Protein AF-A0A3D4RXA7-F1 (afdb_monomer_lite)

Structure (mmCIF, N/CA/C/O backbone):
data_AF-A0A3D4RXA7-F1
#
_entry.id   AF-A0A3D4RXA7-F1
#
loop_
_atom_site.group_PDB
_atom_site.id
_atom_site.type_symbol
_atom_site.label_atom_id
_atom_site.label_alt_id
_atom_site.label_comp_id
_atom_site.label_asym_id
_atom_site.label_entity_id
_atom_site.label_seq_id
_atom_site.pdbx_PDB_ins_code
_atom_site.Cartn_x
_atom_site.Cartn_y
_atom_site.Cartn_z
_atom_site.occupancy
_atom_site.B_iso_or_equiv
_atom_site.auth_seq_id
_atom_site.auth_comp_id
_atom_site.auth_asym_id
_atom_site.auth_atom_id
_atom_site.pdbx_PDB_model_num
ATOM 1 N N . MET A 1 1 ? -7.587 -20.786 26.119 1.00 38.16 1 MET A N 1
ATOM 2 C CA . MET A 1 1 ? -6.214 -21.280 25.868 1.00 38.16 1 MET A CA 1
ATOM 3 C C . MET A 1 1 ? -5.989 -21.306 24.361 1.00 38.16 1 MET A C 1
ATOM 5 O O . MET A 1 1 ? -6.702 -22.023 23.668 1.00 38.16 1 MET A O 1
ATOM 9 N N . ALA A 1 2 ? -5.108 -20.455 23.828 1.00 43.69 2 ALA A N 1
ATOM 10 C CA . ALA A 1 2 ? -4.849 -20.398 22.390 1.00 43.69 2 ALA A CA 1
ATOM 11 C C . ALA A 1 2 ? -4.142 -21.687 21.940 1.00 43.69 2 ALA A C 1
ATOM 13 O O . ALA A 1 2 ? -3.078 -22.032 22.448 1.00 43.69 2 ALA A O 1
ATOM 14 N N . ASN A 1 3 ? -4.758 -22.420 21.011 1.00 47.53 3 ASN A N 1
ATOM 15 C CA . ASN A 1 3 ? -4.197 -23.642 20.440 1.00 47.53 3 ASN A CA 1
ATOM 16 C C . ASN A 1 3 ? -2.927 -23.304 19.634 1.00 47.53 3 ASN A C 1
ATOM 18 O O . ASN A 1 3 ? -3.006 -22.857 18.490 1.00 47.53 3 ASN A O 1
ATOM 22 N N . HIS A 1 4 ? -1.754 -23.546 20.223 1.00 54.94 4 HIS A N 1
ATOM 23 C CA . HIS A 1 4 ? -0.421 -23.304 19.650 1.00 54.94 4 HIS A CA 1
ATOM 24 C C . HIS A 1 4 ? -0.029 -24.254 18.493 1.00 54.94 4 HIS A C 1
ATOM 26 O O . HIS A 1 4 ? 1.147 -24.364 18.154 1.00 54.94 4 HIS A O 1
ATOM 32 N N . ASN A 1 5 ? -0.987 -24.934 17.850 1.00 54.62 5 ASN A N 1
ATOM 33 C CA . ASN A 1 5 ? -0.712 -25.971 16.847 1.00 54.62 5 ASN A CA 1
ATOM 34 C C . ASN A 1 5 ? -1.164 -25.624 15.416 1.00 54.62 5 ASN A C 1
ATOM 36 O O . ASN A 1 5 ? -1.432 -26.500 14.599 1.00 54.62 5 ASN A O 1
ATOM 40 N N . ALA A 1 6 ? -1.228 -24.338 15.066 1.00 54.78 6 ALA A N 1
ATOM 41 C CA . ALA A 1 6 ? -1.324 -23.931 13.663 1.00 54.78 6 ALA A CA 1
ATOM 42 C C . ALA A 1 6 ? 0.077 -23.913 13.020 1.00 54.78 6 ALA A C 1
ATOM 44 O O . ALA A 1 6 ? 0.588 -22.852 12.658 1.00 54.78 6 ALA A O 1
ATOM 45 N N . LYS A 1 7 ? 0.729 -25.076 12.911 1.00 63.00 7 LYS A N 1
ATOM 46 C CA . LYS A 1 7 ? 1.934 -25.231 12.082 1.00 63.00 7 LYS A CA 1
ATOM 47 C C . LYS A 1 7 ? 1.503 -25.420 10.619 1.00 63.00 7 LYS A C 1
ATOM 49 O O . LYS A 1 7 ? 0.600 -26.203 10.338 1.00 63.00 7 LYS A O 1
ATOM 54 N N . GLY A 1 8 ? 2.120 -24.682 9.694 1.00 75.69 8 GLY A N 1
ATOM 55 C CA . GLY A 1 8 ? 1.914 -24.831 8.244 1.00 75.69 8 GLY A CA 1
ATO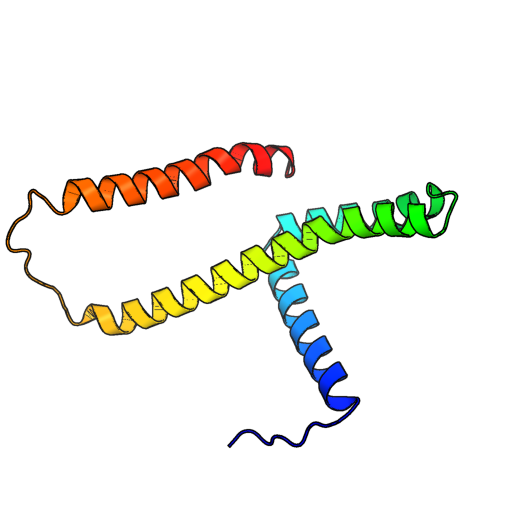M 56 C C . GLY A 1 8 ? 1.010 -23.785 7.573 1.00 75.69 8 GLY A C 1
ATOM 57 O O . GLY A 1 8 ? 0.648 -22.765 8.164 1.00 75.69 8 GLY A O 1
ATOM 58 N N . TRP A 1 9 ? 0.650 -24.061 6.311 1.00 84.25 9 TRP A N 1
ATOM 59 C CA . TRP A 1 9 ? -0.090 -23.204 5.360 1.00 84.25 9 TRP A CA 1
ATOM 60 C C . TRP A 1 9 ? -1.290 -22.462 5.965 1.00 84.25 9 TRP A C 1
ATOM 62 O O . TRP A 1 9 ? -1.548 -21.297 5.667 1.00 84.25 9 TRP A O 1
ATOM 72 N N . ARG A 1 10 ? -1.986 -23.102 6.909 1.00 81.88 10 ARG A N 1
ATOM 73 C CA . ARG A 1 10 ? -3.149 -22.543 7.608 1.00 81.88 10 ARG A CA 1
ATOM 74 C C . ARG A 1 10 ? -2.839 -21.251 8.382 1.00 81.88 10 ARG A C 1
ATOM 76 O O . ARG A 1 10 ? -3.740 -20.439 8.572 1.00 81.88 10 ARG A O 1
ATOM 83 N N . ARG A 1 11 ? -1.589 -21.031 8.812 1.00 82.56 11 ARG A N 1
ATOM 84 C CA . ARG A 1 11 ? -1.151 -19.780 9.458 1.00 82.56 11 ARG A CA 1
ATOM 85 C C . ARG A 1 11 ? -0.936 -18.657 8.444 1.00 82.56 11 ARG A C 1
ATOM 87 O O . ARG A 1 11 ? -1.315 -17.531 8.735 1.00 82.56 11 ARG A O 1
ATOM 94 N N . ILE A 1 12 ? -0.402 -18.976 7.262 1.00 86.12 12 ILE A N 1
ATOM 95 C CA . ILE A 1 12 ? -0.228 -18.022 6.155 1.00 86.12 12 ILE A CA 1
ATOM 96 C C . ILE A 1 12 ? -1.597 -17.536 5.681 1.00 86.12 12 ILE A C 1
ATOM 98 O O . ILE A 1 12 ? -1.820 -16.336 5.606 1.00 86.12 12 ILE A O 1
ATOM 102 N N . VAL A 1 13 ? -2.550 -18.451 5.475 1.00 86.62 13 VAL A N 1
ATOM 103 C CA . VAL A 1 13 ? -3.924 -18.094 5.081 1.00 86.62 13 VAL A CA 1
ATOM 104 C C . VAL A 1 13 ? -4.593 -17.201 6.128 1.00 86.62 13 VAL A C 1
ATOM 106 O O . VAL A 1 13 ? -5.237 -16.215 5.783 1.00 86.62 13 VAL A O 1
ATOM 109 N N . LYS A 1 14 ? -4.418 -17.503 7.422 1.00 84.50 14 LYS A N 1
ATOM 110 C CA . LYS A 1 14 ? -4.931 -16.638 8.495 1.00 84.50 14 LYS A CA 1
ATOM 111 C C . LYS A 1 14 ? -4.256 -15.266 8.505 1.00 84.50 14 LYS A C 1
ATOM 113 O O . LYS A 1 14 ? -4.958 -14.273 8.647 1.00 84.50 14 LYS A O 1
ATOM 118 N N . ALA A 1 15 ? -2.933 -15.210 8.354 1.00 84.88 15 ALA A N 1
ATOM 119 C CA . ALA A 1 15 ? -2.185 -13.957 8.299 1.00 84.88 15 ALA A CA 1
ATOM 120 C C . ALA A 1 15 ? -2.637 -13.099 7.112 1.00 84.88 15 ALA A C 1
ATOM 122 O O . ALA A 1 15 ? -2.999 -11.947 7.312 1.00 84.88 15 ALA A O 1
ATOM 123 N N . PHE A 1 16 ? -2.751 -13.694 5.922 1.00 86.19 16 PHE A N 1
ATOM 124 C CA . PHE A 1 16 ? -3.301 -13.038 4.737 1.00 86.19 16 PHE A CA 1
ATOM 125 C C . PHE A 1 16 ? -4.724 -12.522 4.977 1.00 86.19 16 PHE A C 1
ATOM 127 O O . PHE A 1 16 ? -5.042 -11.389 4.630 1.00 86.19 16 PHE A O 1
ATOM 134 N N . GLY A 1 17 ? -5.572 -13.313 5.643 1.00 87.00 17 GLY A N 1
ATOM 135 C CA . GLY A 1 17 ? -6.916 -12.887 6.026 1.00 87.00 17 GLY A CA 1
ATOM 136 C C . GLY A 1 17 ? -6.930 -11.678 6.970 1.00 87.00 17 GLY A C 1
ATOM 137 O O . GLY A 1 17 ? -7.806 -10.827 6.844 1.00 87.00 17 GLY A O 1
ATOM 138 N N . TYR A 1 18 ? -5.973 -11.566 7.895 1.00 85.06 18 TYR A N 1
ATOM 139 C CA . TYR A 1 18 ? -5.829 -10.377 8.741 1.00 85.06 18 TYR A CA 1
ATOM 140 C C . TYR A 1 18 ? -5.276 -9.177 7.968 1.00 85.06 18 TYR A C 1
ATOM 142 O O . TYR A 1 18 ? -5.817 -8.084 8.113 1.00 85.06 18 TYR A O 1
ATOM 150 N N . SER A 1 19 ? -4.284 -9.380 7.098 1.00 85.62 19 SER A N 1
ATOM 151 C CA . SER A 1 19 ? -3.768 -8.331 6.210 1.00 85.62 19 SER A CA 1
ATOM 152 C C . SER A 1 19 ? -4.873 -7.758 5.324 1.00 85.62 19 SER A C 1
ATOM 154 O O . SER A 1 19 ? -5.014 -6.545 5.227 1.00 85.62 19 SER A O 1
ATOM 156 N N . MET A 1 20 ? -5.720 -8.618 4.752 1.00 86.31 20 MET A N 1
ATOM 157 C CA . MET A 1 20 ? -6.829 -8.187 3.901 1.00 86.31 20 MET A CA 1
ATOM 158 C C . MET A 1 20 ? -7.906 -7.427 4.682 1.00 86.31 20 MET A C 1
ATOM 160 O O . MET A 1 20 ? -8.504 -6.495 4.157 1.00 86.31 20 MET A O 1
ATOM 164 N N . LYS A 1 21 ? -8.147 -7.789 5.950 1.00 85.62 21 LYS A N 1
ATOM 165 C CA . LYS A 1 21 ? -9.051 -7.029 6.828 1.00 85.62 21 LYS A CA 1
ATOM 166 C C . LYS A 1 21 ? -8.513 -5.631 7.124 1.00 85.62 21 LYS A C 1
ATOM 168 O O . LYS A 1 21 ? -9.291 -4.688 7.067 1.00 85.62 21 LYS A O 1
ATOM 173 N N . GLY A 1 22 ? -7.214 -5.504 7.407 1.00 83.50 22 GLY A N 1
ATOM 174 C CA . GLY A 1 22 ? -6.567 -4.202 7.603 1.00 83.50 22 GLY A CA 1
ATOM 175 C C . GLY A 1 22 ? -6.628 -3.347 6.339 1.00 83.50 22 GLY A C 1
ATOM 176 O O . GLY A 1 22 ? -7.108 -2.222 6.383 1.00 83.50 22 GLY A O 1
ATOM 177 N N . PHE A 1 23 ? -6.267 -3.931 5.193 1.00 85.12 23 PHE A N 1
ATOM 178 C CA . PHE A 1 23 ? -6.349 -3.259 3.895 1.00 85.12 23 PHE A CA 1
ATOM 179 C C . PHE A 1 23 ? -7.770 -2.776 3.579 1.00 85.12 23 PHE A C 1
ATOM 181 O O . PHE A 1 23 ? -7.965 -1.632 3.181 1.00 85.12 23 PHE A O 1
ATOM 188 N N . LYS A 1 24 ? -8.779 -3.629 3.797 1.00 85.62 24 LYS A N 1
ATOM 189 C CA . LYS A 1 24 ? -10.184 -3.269 3.585 1.00 85.62 24 LYS A CA 1
ATOM 190 C C . LYS A 1 24 ? -10.637 -2.139 4.516 1.00 85.62 24 LYS A C 1
ATOM 192 O O . LYS A 1 24 ? -11.350 -1.251 4.064 1.00 85.62 24 LYS A O 1
ATOM 197 N N . ALA A 1 25 ?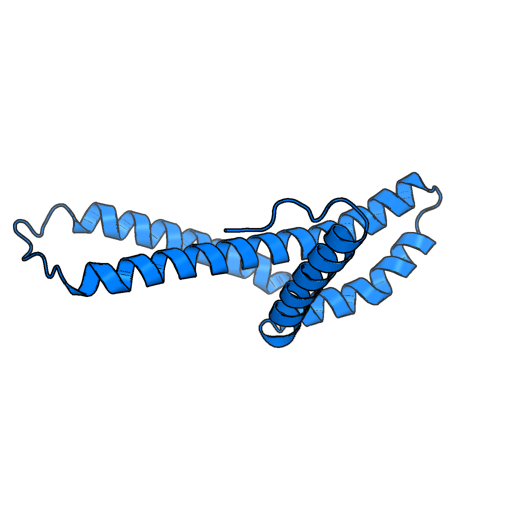 -10.222 -2.161 5.783 1.00 83.81 25 ALA A N 1
ATOM 198 C CA . ALA A 1 25 ? -10.554 -1.103 6.732 1.00 83.81 25 ALA A CA 1
ATOM 199 C C . ALA A 1 25 ? -9.995 0.253 6.273 1.00 83.81 25 ALA A C 1
ATOM 201 O O . ALA A 1 25 ? -10.754 1.212 6.196 1.00 83.81 25 ALA A O 1
ATOM 202 N N . CYS A 1 26 ? -8.720 0.317 5.876 1.00 82.50 26 CYS A N 1
ATOM 203 C CA . CYS A 1 26 ? -8.125 1.544 5.335 1.00 82.50 26 CYS A CA 1
ATOM 204 C C . CYS A 1 26 ? -8.806 1.987 4.032 1.00 82.50 26 CYS A C 1
ATOM 206 O O . CYS A 1 26 ? -9.108 3.161 3.863 1.00 82.50 26 CYS A O 1
ATOM 208 N N . TRP A 1 27 ? -9.140 1.052 3.139 1.00 82.88 27 TRP A N 1
ATOM 209 C CA . TRP A 1 27 ? -9.858 1.362 1.899 1.00 82.88 27 TRP A CA 1
ATOM 210 C C . TRP A 1 27 ? -11.238 2.003 2.128 1.00 82.88 27 TRP A C 1
ATOM 212 O O . TRP A 1 27 ? -11.657 2.880 1.370 1.00 82.88 27 TRP A O 1
ATOM 222 N N . GLU A 1 28 ? -11.976 1.558 3.146 1.00 84.00 28 GLU A N 1
ATOM 223 C CA . GLU A 1 28 ? -13.307 2.089 3.462 1.00 84.00 28 GLU A CA 1
ATOM 224 C C . GLU A 1 28 ? -13.231 3.400 4.260 1.00 84.00 28 GLU A C 1
ATOM 226 O O . GLU A 1 28 ? -13.982 4.330 3.959 1.00 84.00 28 GLU A O 1
ATOM 231 N N . LEU A 1 29 ? -12.319 3.486 5.233 1.00 76.38 29 LEU A N 1
ATOM 232 C CA . LEU A 1 29 ? -12.221 4.597 6.185 1.00 76.38 29 LEU A CA 1
ATOM 233 C C . LEU A 1 29 ? -11.432 5.799 5.650 1.00 76.38 29 LEU A C 1
ATOM 235 O O . LEU A 1 29 ? -11.726 6.928 6.038 1.00 76.38 29 LEU A O 1
ATOM 239 N N . GLU A 1 30 ? -10.457 5.580 4.764 1.00 81.44 30 GLU A N 1
ATOM 240 C CA . GLU A 1 30 ? -9.504 6.612 4.356 1.00 81.44 30 GLU A CA 1
ATOM 241 C C . GLU A 1 30 ? -9.560 6.875 2.846 1.00 81.44 30 GLU A C 1
ATOM 243 O O . GLU A 1 30 ? -9.136 6.074 2.012 1.00 81.44 30 GLU A O 1
ATOM 248 N N . GLU A 1 31 ? -10.075 8.048 2.471 1.00 84.62 31 GLU A N 1
ATOM 249 C CA . GLU A 1 31 ? -10.148 8.465 1.068 1.00 84.62 31 GLU A CA 1
ATOM 250 C C . GLU A 1 31 ? -8.761 8.663 0.440 1.00 84.62 31 GLU A C 1
ATOM 252 O O . GLU A 1 31 ? -8.549 8.266 -0.707 1.00 84.62 31 GLU A O 1
ATOM 257 N N . ALA A 1 32 ? -7.808 9.200 1.209 1.00 81.44 32 ALA A N 1
ATOM 258 C CA . ALA A 1 32 ? -6.430 9.404 0.766 1.00 81.44 32 ALA A CA 1
ATOM 259 C C . ALA A 1 32 ? -5.747 8.080 0.384 1.00 81.44 32 ALA A C 1
ATOM 261 O O . ALA A 1 32 ? -5.142 7.987 -0.683 1.00 81.44 32 ALA A O 1
ATOM 262 N N . PHE A 1 33 ? -5.940 7.026 1.186 1.00 84.25 33 PHE A N 1
ATOM 263 C CA . PHE A 1 33 ? -5.402 5.696 0.894 1.00 84.25 33 PHE A CA 1
ATOM 264 C C . PHE A 1 33 ? -5.930 5.136 -0.438 1.00 84.25 33 PHE A C 1
ATOM 266 O O . PHE A 1 33 ? -5.190 4.526 -1.211 1.00 84.25 33 PHE A O 1
ATOM 273 N N . ARG A 1 34 ? -7.209 5.378 -0.764 1.00 89.44 34 ARG A N 1
ATOM 274 C CA . ARG A 1 34 ? -7.771 4.970 -2.063 1.00 89.44 34 ARG A CA 1
ATOM 275 C C . ARG A 1 34 ? -7.110 5.696 -3.226 1.00 89.44 34 ARG A C 1
ATOM 277 O O . ARG A 1 34 ? -6.788 5.055 -4.225 1.00 89.44 34 ARG A O 1
ATOM 284 N N . GLN A 1 35 ? -6.929 7.010 -3.112 1.00 90.19 35 GLN A N 1
ATOM 285 C CA . GLN A 1 35 ? -6.278 7.809 -4.153 1.00 90.19 35 GLN A CA 1
ATOM 286 C C . GLN A 1 35 ? -4.848 7.325 -4.397 1.00 90.19 35 GLN A C 1
ATOM 288 O O . GLN A 1 35 ? -4.460 7.106 -5.544 1.00 90.19 35 GLN A O 1
ATOM 293 N N . GLU A 1 36 ? -4.103 7.064 -3.325 1.00 89.88 36 GLU A N 1
ATOM 294 C CA . GLU A 1 36 ? -2.741 6.548 -3.401 1.00 89.88 36 GLU A CA 1
ATOM 295 C C . GLU A 1 36 ? -2.680 5.202 -4.135 1.00 89.88 36 GLU A C 1
ATOM 297 O O . GLU A 1 36 ? -1.917 5.048 -5.089 1.00 89.88 36 GLU A O 1
ATOM 302 N N . VAL A 1 37 ? -3.536 4.241 -3.770 1.00 91.19 37 VAL A N 1
ATOM 303 C CA . VAL A 1 37 ? -3.593 2.932 -4.440 1.00 91.19 37 VAL A CA 1
ATOM 304 C C . VAL A 1 37 ? -3.999 3.066 -5.912 1.00 91.19 37 VAL A C 1
ATOM 306 O O . VAL A 1 37 ? -3.416 2.394 -6.763 1.00 91.19 37 VAL A O 1
ATOM 309 N N . ILE A 1 38 ? -4.959 3.940 -6.240 1.00 93.94 38 ILE A N 1
ATOM 310 C CA . ILE A 1 38 ? -5.373 4.207 -7.629 1.00 93.94 38 ILE A CA 1
ATOM 311 C C . ILE A 1 38 ? -4.198 4.725 -8.463 1.00 93.94 38 ILE A C 1
ATOM 313 O O . ILE A 1 38 ? -4.052 4.312 -9.611 1.00 93.94 38 ILE A O 1
ATOM 317 N N . VAL A 1 39 ? -3.351 5.586 -7.897 1.00 94.38 39 VAL A N 1
ATOM 318 C CA . VAL A 1 39 ? -2.141 6.119 -8.547 1.00 94.38 39 VAL A CA 1
ATOM 319 C C . VAL A 1 39 ? -1.041 5.053 -8.643 1.00 94.38 39 VAL A C 1
ATOM 321 O O . VAL A 1 39 ? -0.331 4.971 -9.647 1.00 94.38 39 VAL A O 1
ATOM 324 N N . LEU A 1 40 ? -0.929 4.176 -7.646 1.00 94.62 40 LEU A N 1
ATOM 325 C CA . LEU A 1 40 ? 0.033 3.071 -7.623 1.00 94.62 40 LEU A CA 1
ATOM 326 C C . LEU A 1 40 ? -0.222 2.038 -8.731 1.00 94.62 40 LEU A C 1
ATOM 328 O O . LEU A 1 40 ? 0.730 1.521 -9.317 1.00 94.62 40 LEU A O 1
ATOM 332 N N . VAL A 1 41 ? -1.491 1.754 -9.048 1.00 95.12 41 VAL A N 1
ATOM 333 C CA . VAL A 1 41 ? -1.889 0.760 -10.063 1.00 95.12 41 VAL A CA 1
ATOM 334 C C . VAL A 1 41 ? -1.251 1.005 -11.440 1.00 95.12 41 VAL A C 1
ATOM 336 O O . VAL A 1 41 ? -0.715 0.042 -11.985 1.00 95.12 41 VAL A O 1
ATOM 339 N N . PRO A 1 42 ? -1.261 2.220 -12.026 1.00 96.88 42 PRO A N 1
ATOM 340 C CA . PRO A 1 42 ? -0.529 2.512 -13.257 1.00 96.88 42 PRO A CA 1
ATOM 341 C C . PRO A 1 42 ? 0.972 2.757 -13.037 1.00 96.88 42 PRO A C 1
ATOM 343 O O . PRO A 1 42 ? 1.764 2.453 -13.929 1.00 96.88 42 PRO A O 1
ATOM 346 N N . LEU A 1 43 ? 1.409 3.255 -11.874 1.00 96.06 43 LEU A N 1
ATOM 347 C CA . LEU A 1 43 ? 2.836 3.499 -11.627 1.00 96.06 43 LEU A CA 1
ATOM 348 C C . LEU A 1 43 ? 3.663 2.213 -11.537 1.00 96.06 43 LEU A C 1
ATOM 350 O O . LEU A 1 43 ? 4.795 2.199 -12.012 1.00 96.06 43 LEU A O 1
ATOM 354 N N . ILE A 1 44 ? 3.118 1.121 -10.995 1.00 96.31 44 ILE A N 1
ATOM 355 C CA . ILE A 1 44 ? 3.807 -0.180 -10.952 1.00 96.31 44 ILE A CA 1
ATOM 356 C C . ILE A 1 44 ? 4.177 -0.689 -12.359 1.00 96.31 44 ILE A C 1
ATOM 358 O O . ILE A 1 44 ? 5.361 -0.950 -12.587 1.00 96.31 44 ILE A O 1
ATOM 362 N N . PRO A 1 45 ? 3.244 -0.841 -13.322 1.00 96.31 45 PRO A N 1
ATOM 363 C CA . PRO A 1 45 ? 3.592 -1.288 -14.665 1.00 96.31 45 PRO A CA 1
ATOM 364 C C . PRO A 1 45 ? 4.516 -0.292 -15.368 1.00 96.31 45 PRO A C 1
ATOM 366 O O . PRO A 1 45 ? 5.446 -0.730 -16.038 1.00 96.31 45 PRO A O 1
ATOM 369 N N . ILE A 1 46 ? 4.349 1.020 -15.161 1.00 96.81 46 ILE A N 1
ATOM 370 C CA . ILE A 1 46 ? 5.288 2.028 -15.681 1.00 96.81 46 ILE A CA 1
ATOM 371 C C . ILE A 1 46 ? 6.698 1.807 -15.112 1.00 96.81 46 ILE A C 1
ATOM 373 O O . ILE A 1 46 ? 7.663 1.773 -15.870 1.00 96.81 46 ILE A O 1
ATOM 377 N N . GLY A 1 47 ? 6.835 1.584 -13.804 1.00 94.44 47 GLY A N 1
ATOM 378 C CA . GLY A 1 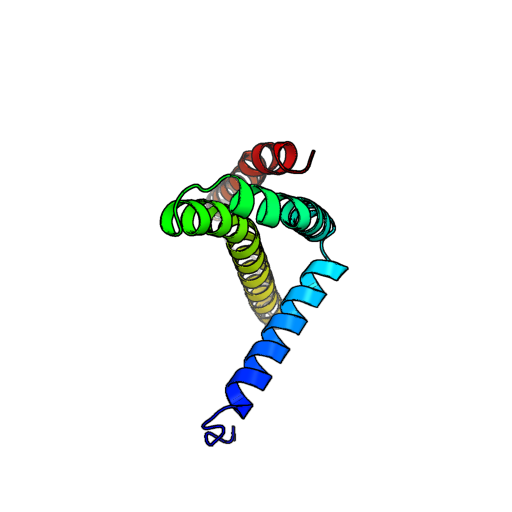47 ? 8.117 1.306 -13.155 1.00 94.44 47 GLY A CA 1
ATOM 379 C C . GLY A 1 47 ? 8.769 0.014 -13.655 1.00 94.44 47 GLY A C 1
ATOM 380 O O . GLY A 1 47 ? 9.978 -0.030 -13.877 1.00 94.44 47 GLY A O 1
ATOM 381 N N . ILE A 1 48 ? 7.973 -1.027 -13.912 1.00 96.44 48 ILE A N 1
ATOM 382 C CA . ILE A 1 48 ? 8.459 -2.280 -14.510 1.00 96.44 48 ILE A CA 1
ATOM 383 C C . ILE A 1 48 ? 8.943 -2.051 -15.948 1.00 96.44 48 ILE A C 1
ATOM 385 O O . ILE A 1 48 ? 9.981 -2.595 -16.328 1.00 96.44 48 ILE A O 1
ATOM 389 N N . LEU A 1 49 ? 8.216 -1.256 -16.739 1.00 97.06 49 LEU A N 1
ATOM 390 C CA . LEU A 1 49 ? 8.566 -0.948 -18.128 1.00 97.06 49 LEU A CA 1
ATOM 391 C C . LEU A 1 49 ? 9.796 -0.033 -18.241 1.00 97.06 49 LEU A C 1
ATOM 393 O O . LEU A 1 49 ? 10.575 -0.201 -19.174 1.00 97.06 49 LEU A O 1
ATOM 397 N N . LEU A 1 50 ? 9.988 0.902 -17.304 1.00 96.31 50 LEU A N 1
ATOM 398 C CA . LEU A 1 50 ? 11.120 1.838 -17.291 1.00 96.31 50 LEU A CA 1
ATOM 399 C C . LEU A 1 50 ? 12.436 1.203 -16.829 1.00 96.31 50 LEU A C 1
ATOM 401 O O . LEU A 1 50 ? 13.504 1.623 -17.270 1.00 96.31 50 LEU A O 1
ATOM 405 N N . GLY A 1 51 ? 12.384 0.211 -15.938 1.00 94.81 51 GLY A N 1
ATOM 406 C CA . GLY A 1 51 ? 13.591 -0.462 -15.467 1.00 94.81 51 GLY A CA 1
ATOM 407 C C . GLY A 1 51 ? 14.223 -1.326 -16.563 1.00 94.81 51 GLY A C 1
ATOM 408 O O . GLY A 1 51 ? 13.580 -2.232 -17.110 1.00 94.81 51 GLY A O 1
ATOM 409 N N . SER A 1 52 ? 15.503 -1.090 -16.842 1.00 95.81 52 SER A N 1
ATOM 410 C CA . SER A 1 52 ? 16.287 -1.843 -17.829 1.00 95.81 52 SER A CA 1
ATOM 411 C C . SER A 1 52 ? 16.806 -3.155 -17.246 1.00 95.81 52 SER A C 1
ATOM 413 O O . SER A 1 52 ? 16.890 -4.163 -17.948 1.00 95.81 52 SER A O 1
ATOM 415 N N . THR A 1 53 ? 17.098 -3.172 -15.943 1.00 97.69 53 THR A N 1
ATOM 416 C CA . THR A 1 53 ? 17.572 -4.357 -15.213 1.00 97.69 53 THR A CA 1
ATOM 417 C C . THR A 1 53 ? 16.562 -4.839 -14.161 1.00 97.69 53 THR A C 1
ATOM 419 O O . THR A 1 53 ? 15.750 -4.051 -13.666 1.00 97.69 53 THR A O 1
ATOM 422 N N . PRO A 1 54 ? 16.590 -6.128 -13.758 1.00 97.12 54 PRO A N 1
ATOM 423 C CA . PRO A 1 54 ? 15.742 -6.625 -12.671 1.00 97.12 54 PRO A CA 1
ATOM 424 C C . PRO A 1 54 ? 15.921 -5.851 -11.358 1.00 97.12 54 PRO A C 1
ATOM 426 O O . PRO A 1 54 ? 14.944 -5.612 -10.652 1.00 97.12 54 PRO A O 1
ATOM 429 N N . SER A 1 55 ? 17.149 -5.423 -11.051 1.00 97.62 55 SER A N 1
ATOM 430 C CA . SER A 1 55 ? 17.461 -4.592 -9.885 1.00 97.62 55 SER A CA 1
ATOM 431 C C . SER A 1 55 ? 16.817 -3.211 -9.968 1.00 97.62 55 SER A C 1
ATOM 433 O O . SER A 1 55 ? 16.190 -2.788 -9.004 1.00 97.62 55 SER A O 1
ATOM 435 N N . GLU A 1 56 ? 16.891 -2.532 -11.117 1.00 97.19 56 GLU A N 1
ATOM 436 C CA . GLU A 1 56 ? 16.224 -1.235 -11.308 1.00 97.19 56 GLU A CA 1
ATOM 437 C C . GLU A 1 56 ? 14.709 -1.352 -11.155 1.00 97.19 56 GLU A C 1
ATOM 439 O O . GLU A 1 56 ? 14.099 -0.550 -10.455 1.00 97.19 56 GLU A O 1
ATOM 444 N N . ARG A 1 57 ? 14.096 -2.388 -11.740 1.00 97.44 57 ARG A N 1
ATOM 445 C CA . ARG A 1 57 ? 12.656 -2.649 -11.583 1.00 97.44 57 ARG A CA 1
ATOM 446 C C . ARG A 1 57 ? 12.286 -2.885 -10.126 1.00 97.44 57 ARG A C 1
ATOM 448 O O . ARG A 1 57 ? 11.291 -2.342 -9.659 1.00 97.44 57 ARG A O 1
ATOM 455 N N . ALA A 1 58 ? 13.087 -3.669 -9.403 1.00 97.12 58 ALA A N 1
ATOM 456 C CA . ALA A 1 58 ? 12.874 -3.913 -7.981 1.00 97.12 58 ALA A CA 1
ATOM 457 C C . ALA A 1 58 ? 13.001 -2.624 -7.157 1.00 97.12 58 ALA A C 1
ATOM 459 O O . ALA A 1 58 ? 12.206 -2.415 -6.247 1.00 97.12 58 ALA A O 1
ATOM 460 N N . MET A 1 59 ? 13.945 -1.741 -7.492 1.00 96.88 59 MET A N 1
ATOM 461 C CA . MET A 1 59 ? 14.099 -0.442 -6.831 1.00 96.88 59 MET A CA 1
ATOM 462 C C . MET A 1 59 ? 12.931 0.504 -7.137 1.00 96.88 59 MET A C 1
ATOM 464 O O . MET A 1 59 ? 12.425 1.138 -6.217 1.00 96.88 59 MET A O 1
ATOM 468 N N . LEU A 1 60 ? 12.471 0.565 -8.392 1.00 96.88 60 LEU A N 1
ATOM 469 C CA . LEU A 1 60 ? 11.336 1.396 -8.813 1.00 96.88 60 LEU A CA 1
ATOM 470 C C . LEU A 1 60 ? 10.019 0.921 -8.193 1.00 96.88 60 LEU A C 1
ATOM 472 O O . LEU A 1 60 ? 9.276 1.709 -7.624 1.00 96.88 60 LEU A O 1
ATOM 476 N N . VAL A 1 61 ? 9.725 -0.377 -8.266 1.00 96.81 61 VAL A N 1
ATOM 477 C CA . VAL A 1 61 ? 8.514 -0.934 -7.648 1.00 96.81 61 VAL A CA 1
ATOM 478 C C . VAL A 1 61 ? 8.620 -0.885 -6.124 1.00 96.81 61 VAL A C 1
ATOM 480 O O . VAL A 1 61 ? 7.646 -0.568 -5.448 1.00 96.81 61 VAL A O 1
ATOM 483 N N . GLY A 1 62 ? 9.800 -1.163 -5.569 1.00 96.62 62 GLY A N 1
ATOM 484 C CA . GLY A 1 62 ? 10.044 -1.122 -4.131 1.00 96.62 62 GLY A CA 1
ATOM 485 C C . GLY A 1 62 ? 9.838 0.269 -3.536 1.00 96.62 62 GLY A C 1
ATOM 486 O O . GLY A 1 62 ? 9.210 0.382 -2.487 1.00 96.62 62 GLY A O 1
ATOM 487 N N . SER A 1 63 ? 10.300 1.327 -4.210 1.00 95.69 63 SER A N 1
ATOM 488 C CA . SER A 1 63 ? 10.080 2.702 -3.749 1.00 95.69 63 SER A CA 1
ATOM 489 C C . SER A 1 63 ? 8.601 3.092 -3.789 1.00 95.69 63 SER A C 1
ATOM 491 O O . SER A 1 63 ? 8.113 3.679 -2.826 1.00 95.69 63 SER A O 1
ATOM 493 N N . LEU A 1 64 ? 7.871 2.693 -4.838 1.00 95.44 64 LEU A N 1
ATOM 494 C CA . LEU A 1 64 ? 6.424 2.910 -4.946 1.00 95.44 64 LEU A CA 1
ATOM 495 C C . LEU A 1 64 ? 5.649 2.208 -3.827 1.00 95.44 64 LEU A C 1
ATOM 497 O O . LEU A 1 64 ? 4.724 2.783 -3.268 1.00 95.44 64 LEU A O 1
ATOM 501 N N . LEU A 1 65 ? 6.027 0.975 -3.480 1.00 94.06 65 LEU A N 1
ATOM 502 C CA . LEU A 1 65 ? 5.365 0.207 -2.422 1.00 94.06 65 LEU A CA 1
ATOM 503 C C . LEU A 1 65 ? 5.716 0.688 -1.010 1.00 94.06 65 LEU A C 1
ATOM 505 O O . LEU A 1 65 ? 4.972 0.398 -0.077 1.00 94.06 65 LEU A O 1
ATOM 509 N N . MET A 1 66 ? 6.825 1.407 -0.826 1.00 93.81 66 MET A N 1
ATOM 510 C CA . MET A 1 66 ? 7.248 1.850 0.502 1.00 93.81 66 MET A CA 1
ATOM 511 C C . MET A 1 66 ? 6.281 2.872 1.112 1.00 93.81 66 MET A C 1
ATOM 513 O O . MET A 1 66 ? 6.037 2.829 2.315 1.00 93.81 66 MET A O 1
ATOM 517 N N . VAL A 1 67 ? 5.704 3.751 0.290 1.00 90.75 67 VAL A N 1
ATOM 518 C CA . VAL A 1 67 ? 4.770 4.797 0.736 1.00 90.75 67 VAL A CA 1
ATOM 519 C C . VAL A 1 67 ? 3.516 4.207 1.402 1.00 90.75 67 VAL A C 1
ATOM 521 O O . VAL A 1 67 ? 3.334 4.456 2.598 1.00 90.75 67 VAL A O 1
ATOM 524 N N . PRO A 1 68 ? 2.737 3.315 0.751 1.00 89.69 68 PRO A N 1
ATOM 525 C CA . PRO A 1 68 ? 1.532 2.767 1.371 1.00 89.69 68 PRO A CA 1
ATOM 526 C C . PRO A 1 68 ? 1.858 1.833 2.541 1.00 89.69 68 PRO A C 1
ATOM 528 O O . PRO A 1 68 ? 1.043 1.668 3.444 1.00 89.69 68 PRO A O 1
ATOM 531 N N . ILE A 1 69 ? 3.044 1.209 2.563 1.00 91.00 69 ILE A N 1
ATOM 532 C CA . ILE A 1 69 ? 3.487 0.416 3.719 1.00 91.00 69 ILE A CA 1
ATOM 533 C C . ILE A 1 69 ? 3.645 1.312 4.949 1.00 91.00 69 ILE A C 1
ATOM 535 O O . ILE A 1 69 ? 3.171 0.946 6.024 1.00 91.00 69 ILE A O 1
ATOM 539 N N . VAL A 1 70 ? 4.307 2.462 4.810 1.00 90.38 70 VAL A N 1
ATOM 540 C CA . VAL A 1 70 ? 4.510 3.400 5.922 1.00 90.38 70 VAL A CA 1
ATOM 541 C C . VAL A 1 70 ? 3.182 4.001 6.380 1.00 90.38 70 VAL A C 1
ATOM 543 O O . VAL A 1 70 ? 2.957 4.075 7.585 1.00 90.38 70 VAL A O 1
ATOM 546 N N . GLU A 1 71 ? 2.280 4.336 5.458 1.00 85.44 71 GLU A N 1
ATOM 547 C CA . GLU A 1 71 ? 0.950 4.854 5.804 1.00 85.44 71 GLU A CA 1
ATOM 548 C C . GLU A 1 71 ? 0.136 3.825 6.598 1.00 85.44 71 GLU A C 1
ATOM 550 O O . GLU A 1 71 ? -0.343 4.110 7.693 1.00 85.44 71 GLU A O 1
ATOM 555 N N . LEU A 1 72 ? 0.086 2.574 6.126 1.00 86.25 72 LEU A N 1
ATOM 556 C CA . LEU A 1 72 ? -0.592 1.490 6.842 1.00 86.25 72 LEU A CA 1
ATOM 557 C C . LEU A 1 72 ? 0.012 1.237 8.229 1.00 86.25 72 LEU A C 1
ATOM 559 O O . LEU A 1 72 ? -0.718 0.905 9.165 1.00 86.25 72 LEU A O 1
ATOM 563 N N . LEU A 1 73 ? 1.334 1.369 8.379 1.00 87.75 73 LEU A N 1
ATOM 564 C CA . LEU A 1 73 ? 1.994 1.259 9.680 1.00 87.75 73 LEU A CA 1
ATOM 565 C C . LEU A 1 73 ? 1.609 2.418 10.602 1.00 87.75 73 LEU A C 1
ATOM 56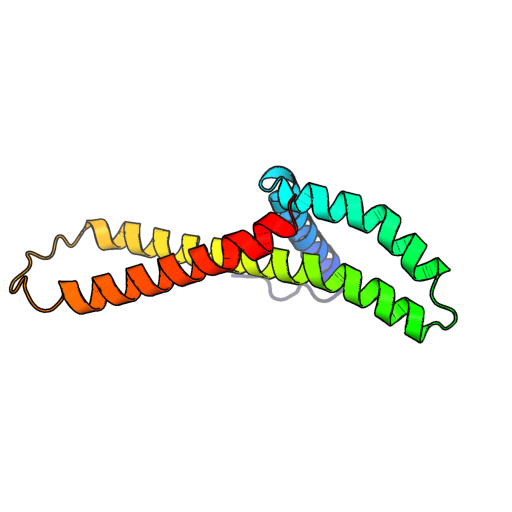7 O O . LEU A 1 73 ? 1.314 2.172 11.772 1.00 87.75 73 LEU A O 1
ATOM 571 N N . ASN A 1 74 ? 1.567 3.645 10.086 1.00 86.19 74 ASN A N 1
ATOM 572 C CA . ASN A 1 74 ? 1.140 4.816 10.843 1.00 86.19 74 ASN A CA 1
ATOM 573 C C . ASN A 1 74 ? -0.317 4.677 11.303 1.00 86.19 74 ASN A C 1
ATOM 575 O O . ASN A 1 74 ? -0.564 4.762 12.507 1.00 86.19 74 ASN A O 1
ATOM 579 N N . SER A 1 75 ? -1.253 4.344 10.405 1.00 82.88 75 SER A N 1
ATOM 580 C CA . SER A 1 75 ? -2.665 4.129 10.758 1.00 82.88 75 SER A CA 1
ATOM 581 C C . SER A 1 75 ? -2.840 2.974 11.749 1.00 82.88 75 SER A C 1
ATOM 583 O O . SER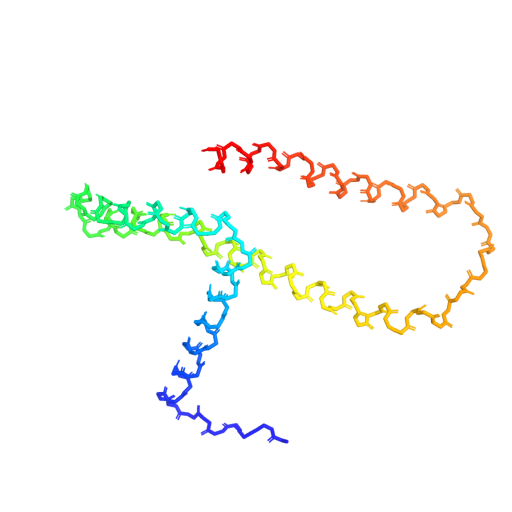 A 1 75 ? -3.652 3.054 12.670 1.00 82.88 75 SER A O 1
ATOM 585 N N . ALA A 1 76 ? -2.054 1.897 11.628 1.00 84.50 76 ALA A N 1
ATOM 586 C CA . ALA A 1 76 ? -2.095 0.787 12.581 1.00 84.50 76 ALA A CA 1
ATOM 587 C C . ALA A 1 76 ? -1.588 1.187 13.977 1.00 84.50 76 ALA A C 1
ATOM 589 O O . ALA A 1 76 ? -2.161 0.760 14.984 1.00 84.50 76 ALA A O 1
ATOM 590 N N . ILE A 1 77 ? -0.523 1.990 14.051 1.00 87.44 77 ILE A N 1
ATOM 591 C CA . ILE A 1 77 ? -0.001 2.516 15.316 1.00 87.44 77 ILE A CA 1
ATOM 592 C C . ILE A 1 77 ? -1.010 3.485 15.935 1.00 87.44 77 ILE A C 1
ATOM 594 O O . ILE A 1 77 ? -1.307 3.330 17.117 1.00 87.44 77 ILE A O 1
ATOM 598 N N . GLU A 1 78 ? -1.571 4.421 15.165 1.00 83.75 78 GLU A N 1
ATOM 599 C CA . GLU A 1 78 ? -2.579 5.381 15.641 1.00 83.75 78 GLU A CA 1
ATOM 600 C C . GLU A 1 78 ? -3.818 4.646 16.172 1.00 83.75 78 GLU A C 1
ATOM 602 O O . GLU A 1 78 ? -4.190 4.835 17.328 1.00 83.75 78 GLU A O 1
ATOM 607 N N . ALA A 1 79 ? -4.347 3.669 15.427 1.00 84.50 79 ALA A N 1
ATOM 608 C CA . ALA A 1 79 ? -5.469 2.845 15.880 1.00 84.50 79 ALA A CA 1
ATOM 609 C C . ALA A 1 79 ? -5.160 2.048 17.163 1.00 84.50 79 ALA A C 1
ATOM 611 O O . ALA A 1 79 ? -6.031 1.860 18.019 1.00 84.50 79 ALA A O 1
ATOM 612 N N . ASN A 1 80 ? -3.927 1.554 17.320 1.00 86.00 80 ASN A N 1
ATOM 613 C CA . ASN A 1 80 ? -3.520 0.829 18.522 1.00 86.00 80 ASN A CA 1
ATOM 614 C C . ASN A 1 80 ? -3.320 1.763 19.727 1.00 86.00 80 ASN A C 1
ATOM 616 O O . ASN A 1 80 ? -3.701 1.413 20.845 1.00 86.00 80 ASN A O 1
ATOM 620 N N . VAL A 1 81 ? -2.746 2.948 19.513 1.00 85.88 81 VAL A N 1
ATOM 621 C CA . VAL A 1 81 ? -2.570 3.975 20.548 1.00 85.88 81 VAL A CA 1
ATOM 622 C C . VAL A 1 81 ? -3.927 4.496 21.014 1.00 85.88 81 VAL A C 1
ATOM 624 O O . VAL A 1 81 ? -4.165 4.534 22.222 1.00 85.88 81 VAL A O 1
ATOM 627 N N . ASP A 1 82 ? -4.842 4.795 20.092 1.00 81.50 82 ASP A N 1
ATOM 628 C CA . ASP A 1 82 ? -6.200 5.245 20.407 1.00 81.50 82 ASP A CA 1
ATOM 629 C C . ASP A 1 82 ? -6.960 4.199 21.219 1.00 81.50 82 ASP A C 1
ATOM 631 O O . ASP A 1 82 ? -7.608 4.523 22.214 1.00 81.50 82 ASP A O 1
ATOM 635 N N . ARG A 1 83 ? -6.817 2.915 20.875 1.00 80.56 83 ARG A N 1
ATOM 636 C CA . ARG A 1 83 ? -7.412 1.825 21.653 1.00 80.56 83 ARG A CA 1
ATOM 637 C C . ARG A 1 83 ? -6.901 1.791 23.096 1.00 80.56 83 ARG A C 1
ATOM 639 O O . ARG A 1 83 ? -7.703 1.690 24.021 1.00 80.56 83 ARG A O 1
ATOM 646 N N . VAL A 1 84 ? -5.585 1.880 23.302 1.00 73.69 84 VAL A N 1
ATOM 647 C CA . VAL A 1 84 ? -4.989 1.894 24.651 1.00 73.69 84 VAL A CA 1
ATOM 648 C C . VAL A 1 84 ? -5.388 3.161 25.422 1.00 73.69 84 VAL A C 1
ATOM 650 O O . VAL A 1 84 ? -5.606 3.103 26.633 1.00 73.69 84 VAL A O 1
ATOM 653 N N . GLY A 1 85 ? -5.512 4.302 24.740 1.00 61.78 85 GLY A N 1
ATOM 654 C CA . GLY A 1 85 ? -5.983 5.563 25.317 1.00 61.78 85 GLY A CA 1
ATOM 655 C C . GLY A 1 85 ? -7.444 5.505 25.772 1.00 61.78 85 GLY A C 1
ATOM 656 O O . GLY A 1 85 ? -7.757 5.950 26.876 1.00 61.78 85 GLY A O 1
ATOM 657 N N . LEU A 1 86 ? -8.322 4.889 24.976 1.00 60.03 86 LEU A N 1
ATOM 658 C CA . LEU A 1 86 ? -9.725 4.646 25.326 1.00 60.03 86 LEU A CA 1
ATOM 659 C C . LEU A 1 86 ? -9.862 3.673 26.510 1.00 60.03 86 LEU A C 1
ATOM 661 O O . LEU A 1 86 ? -10.631 3.947 27.430 1.00 60.03 86 LEU A O 1
ATOM 665 N N . GLU A 1 87 ? -9.070 2.593 26.551 1.00 54.91 87 GLU A N 1
ATOM 666 C CA . GLU A 1 87 ? -9.041 1.655 27.690 1.00 54.91 87 GLU A CA 1
ATOM 667 C C . GLU A 1 87 ? -8.566 2.335 28.992 1.00 54.91 87 GLU A C 1
ATOM 669 O O . GLU A 1 87 ? -9.108 2.072 30.067 1.00 54.91 87 GLU A O 1
ATOM 674 N N . ARG A 1 88 ? -7.607 3.272 28.919 1.00 51.00 88 ARG A N 1
ATOM 675 C CA . ARG A 1 88 ? -7.212 4.098 30.077 1.00 51.00 88 ARG A CA 1
ATOM 676 C C . ARG A 1 88 ? -8.287 5.112 30.475 1.00 51.00 88 ARG A C 1
ATOM 678 O O . ARG A 1 88 ? -8.462 5.356 31.667 1.00 51.00 88 ARG A O 1
ATOM 685 N N . HIS A 1 89 ? -9.025 5.685 29.524 1.00 49.69 89 HIS A N 1
ATOM 686 C CA . HIS A 1 89 ? -10.103 6.638 29.809 1.00 49.69 89 HIS A CA 1
ATOM 687 C C . HIS A 1 89 ? -11.330 5.993 30.471 1.00 49.69 89 HIS A C 1
ATOM 689 O O . HIS A 1 89 ? -11.941 6.625 31.333 1.00 49.69 89 HIS A O 1
ATOM 695 N N . GLU A 1 90 ? -11.666 4.743 30.141 1.00 44.84 90 GLU A N 1
ATOM 696 C CA . GLU A 1 90 ? -12.717 3.971 30.830 1.00 44.84 90 GLU A CA 1
ATOM 697 C C . GLU A 1 90 ? -12.383 3.746 32.321 1.00 44.84 90 GLU A C 1
ATOM 699 O O . GLU A 1 90 ? -13.272 3.814 33.166 1.00 44.84 90 GLU A O 1
ATOM 704 N N . LEU A 1 91 ? -11.100 3.575 32.674 1.00 48.03 91 LEU A N 1
ATOM 705 C CA . LEU A 1 91 ? -10.643 3.430 34.067 1.00 48.03 91 LEU A CA 1
ATOM 706 C C . LEU A 1 91 ? -10.375 4.768 34.781 1.00 48.03 91 LEU A C 1
ATOM 708 O O . LEU A 1 91 ? -10.420 4.826 36.009 1.00 48.03 91 LEU A O 1
ATOM 712 N N . SER A 1 92 ? -10.112 5.853 34.045 1.00 41.12 92 SER A N 1
ATOM 713 C CA . SER A 1 92 ? -9.801 7.169 34.626 1.00 41.12 92 SER A CA 1
ATOM 714 C C . SER A 1 92 ? -11.026 8.056 34.872 1.00 41.12 92 SER A C 1
ATOM 716 O O . SER A 1 92 ? -10.902 9.064 35.565 1.00 41.12 92 SER A O 1
ATOM 718 N N . LYS A 1 93 ? -12.220 7.688 34.383 1.00 38.62 93 LYS A N 1
ATOM 719 C CA . LYS A 1 93 ? -13.478 8.379 34.741 1.00 38.62 93 LYS A CA 1
ATOM 720 C C . LYS A 1 93 ? -13.814 8.299 36.241 1.00 38.62 93 LYS A C 1
ATOM 722 O O . LYS A 1 93 ? -14.674 9.037 36.700 1.00 38.62 93 LYS A O 1
ATOM 727 N N . GLY A 1 94 ? -13.140 7.428 36.999 1.00 45.88 94 GLY A N 1
ATOM 728 C CA . GLY A 1 94 ? -13.324 7.263 38.444 1.00 45.88 94 GLY A CA 1
ATOM 729 C C . GLY A 1 94 ? -12.370 8.064 39.335 1.00 45.88 94 GLY A C 1
ATOM 730 O O . GLY A 1 94 ? -12.395 7.863 40.546 1.00 45.88 94 GLY A O 1
ATOM 731 N N . MET A 1 95 ? -11.517 8.935 38.791 1.00 37.00 95 MET A N 1
ATOM 732 C CA . MET A 1 95 ? -10.616 9.736 39.624 1.00 37.00 95 MET A CA 1
ATOM 733 C C . MET A 1 95 ? -10.609 11.194 39.169 1.00 37.00 95 MET A C 1
ATOM 735 O O . MET A 1 95 ? -9.672 11.682 38.542 1.00 37.00 95 MET A O 1
ATOM 739 N N . GLU A 1 96 ? -11.688 11.896 39.506 1.00 48.53 96 GLU A N 1
ATOM 740 C CA . GLU A 1 96 ? -11.682 13.351 39.614 1.00 48.53 96 GLU A CA 1
ATOM 741 C C . GLU A 1 96 ? -10.747 13.719 40.779 1.00 48.53 96 GLU A C 1
ATOM 743 O O . GLU A 1 96 ? -11.136 13.809 41.943 1.00 48.53 96 GLU A O 1
ATOM 748 N N . VAL A 1 97 ? -9.452 13.809 40.477 1.00 52.09 97 VAL A N 1
ATOM 749 C CA . VAL A 1 97 ? -8.443 14.305 41.409 1.00 52.09 97 VAL A CA 1
ATOM 750 C C . VAL A 1 97 ? -8.674 15.804 41.546 1.00 52.09 97 VAL A C 1
ATOM 752 O O . VAL A 1 97 ? -8.431 16.564 40.609 1.00 52.09 97 VAL A O 1
ATOM 755 N N . GLN A 1 98 ? -9.151 16.226 42.717 1.00 45.53 98 GLN A N 1
ATOM 756 C CA . GLN A 1 98 ? -9.186 17.638 43.092 1.00 45.53 98 GLN A CA 1
ATOM 757 C C . GLN A 1 98 ? -7.764 18.219 42.969 1.00 45.53 98 GLN A C 1
ATOM 759 O O . GLN A 1 98 ? -6.848 17.703 43.618 1.00 45.53 98 GLN A O 1
ATOM 764 N N . PRO A 1 99 ? -7.538 19.257 42.145 1.00 44.94 99 PRO A N 1
ATOM 765 C CA . PRO A 1 99 ? -6.204 19.798 41.950 1.00 44.94 99 PRO A CA 1
ATOM 766 C C . PRO A 1 99 ? -5.808 20.640 43.168 1.00 44.94 99 PRO A C 1
ATOM 768 O O . PRO A 1 99 ? -6.315 21.741 43.375 1.00 44.94 99 PRO A O 1
ATOM 771 N N . HIS A 1 100 ? -4.872 20.126 43.966 1.00 48.62 100 HIS A N 1
ATOM 772 C CA . HIS A 1 100 ? -4.064 20.945 44.863 1.00 48.62 100 HIS A CA 1
ATOM 773 C C . HIS A 1 100 ? -2.837 21.420 44.062 1.00 48.62 100 HIS A C 1
ATOM 775 O O . HIS A 1 100 ? -2.068 20.595 43.583 1.00 48.62 100 HIS A O 1
ATOM 781 N N . GLU A 1 101 ? -2.702 22.742 43.909 1.00 52.91 101 GLU A N 1
ATOM 782 C CA . GLU A 1 101 ? -1.685 23.511 43.151 1.00 52.91 101 GLU A CA 1
ATOM 783 C C . GLU A 1 101 ? -1.881 23.696 41.622 1.00 52.91 101 GLU A C 1
ATOM 785 O O . GLU A 1 101 ? -1.401 22.902 40.811 1.00 52.91 101 GLU A O 1
ATOM 790 N N . PRO A 1 102 ? -2.505 24.819 41.198 1.00 49.38 102 PRO A N 1
ATOM 791 C CA . PRO A 1 102 ? -2.818 25.105 39.793 1.00 49.38 102 PRO A CA 1
ATOM 792 C C . PRO A 1 102 ? -1.676 25.705 38.943 1.00 49.38 102 PRO A C 1
ATOM 794 O O . PRO A 1 102 ? -1.824 25.796 37.727 1.00 49.38 102 PRO A O 1
ATOM 797 N N . GLU A 1 103 ? -0.538 26.124 39.508 1.00 55.31 103 GLU A N 1
ATOM 798 C CA . GLU A 1 103 ? 0.379 27.022 38.772 1.00 55.31 103 GLU A CA 1
ATOM 799 C C . GLU A 1 103 ? 1.516 26.318 38.001 1.00 55.31 103 GLU A C 1
ATOM 801 O O . GLU A 1 103 ? 1.994 26.830 36.990 1.00 55.31 103 GLU A O 1
ATOM 806 N N . ARG A 1 104 ? 1.947 25.115 38.411 1.00 49.50 104 ARG A N 1
ATOM 807 C CA . ARG A 1 104 ? 3.134 24.454 37.816 1.00 49.50 104 ARG A CA 1
ATOM 808 C C . ARG A 1 104 ? 2.825 23.363 36.786 1.00 49.50 104 ARG A C 1
ATOM 810 O O . ARG A 1 104 ? 3.652 23.110 35.914 1.00 49.50 104 ARG A O 1
ATOM 817 N N . ALA A 1 105 ? 1.642 22.752 36.837 1.00 50.47 105 ALA A N 1
ATOM 818 C CA . ALA A 1 105 ? 1.242 21.692 35.903 1.00 50.47 105 ALA A CA 1
ATOM 819 C C . ALA A 1 105 ? 0.791 22.225 34.526 1.00 50.47 105 ALA A C 1
ATOM 821 O O . ALA A 1 105 ? 0.903 21.525 33.520 1.00 50.47 105 ALA A O 1
ATOM 822 N N . GLY A 1 106 ? 0.319 23.476 34.460 1.00 48.72 106 GLY A N 1
ATOM 823 C CA . GLY A 1 106 ? -0.166 24.084 33.217 1.00 48.72 106 GLY A CA 1
ATOM 824 C C . GLY A 1 106 ? 0.941 24.369 32.198 1.00 48.72 106 GLY A C 1
ATOM 825 O O . GLY A 1 106 ? 0.729 24.203 31.002 1.00 48.72 106 GLY A O 1
ATOM 826 N N . LEU A 1 107 ? 2.143 24.734 32.654 1.00 52.25 107 LEU A N 1
ATOM 827 C CA . LEU A 1 107 ? 3.259 25.100 31.772 1.00 52.25 107 LEU A CA 1
ATOM 828 C C . LEU A 1 107 ? 3.886 23.887 31.067 1.00 52.25 107 LEU A C 1
ATOM 830 O O . LEU A 1 107 ? 4.259 23.976 29.899 1.00 52.25 107 LEU A O 1
ATOM 834 N N . THR A 1 108 ? 3.968 22.735 31.734 1.00 54.94 108 THR A N 1
ATOM 835 C CA . THR A 1 108 ? 4.534 21.509 31.147 1.00 54.94 108 THR A CA 1
ATOM 836 C C . THR A 1 108 ? 3.533 20.784 30.248 1.00 54.94 108 THR A C 1
ATOM 838 O O . THR A 1 108 ? 3.904 20.335 29.163 1.00 54.94 108 THR A O 1
ATOM 841 N N . ALA A 1 109 ? 2.255 20.732 30.642 1.00 51.84 109 ALA A N 1
ATOM 842 C CA . ALA A 1 109 ? 1.195 20.131 29.835 1.00 51.84 109 ALA A CA 1
ATOM 843 C C . ALA A 1 109 ? 0.857 20.975 28.593 1.00 51.84 109 ALA A C 1
ATOM 845 O O . ALA A 1 109 ? 0.679 20.415 27.509 1.00 51.84 109 ALA A O 1
ATOM 846 N N . SER A 1 110 ? 0.839 22.310 28.721 1.00 56.47 110 SER A N 1
ATOM 847 C CA . SER A 1 110 ? 0.623 23.234 27.597 1.00 56.47 110 SER A CA 1
ATOM 848 C C . SER A 1 110 ? 1.752 23.141 26.574 1.00 56.47 110 SER A C 1
ATOM 850 O O . SER A 1 110 ? 1.484 22.991 25.388 1.00 56.47 110 SER A O 1
ATOM 852 N N . ASN A 1 111 ? 3.016 23.107 27.012 1.00 56.78 111 ASN A N 1
ATOM 853 C CA . ASN A 1 111 ? 4.146 23.013 26.084 1.00 56.78 111 ASN A CA 1
ATOM 854 C C . ASN A 1 111 ? 4.180 21.680 25.322 1.00 56.78 111 ASN A C 1
ATOM 856 O O . ASN A 1 111 ? 4.447 21.679 24.123 1.00 56.78 111 ASN A O 1
ATOM 860 N N . ALA A 1 112 ? 3.861 20.558 25.974 1.00 56.22 112 ALA A N 1
ATOM 861 C CA . ALA A 1 112 ? 3.827 19.248 25.320 1.00 56.22 112 ALA A CA 1
ATOM 862 C C . ALA A 1 112 ? 2.665 19.122 24.319 1.00 56.22 112 ALA A C 1
ATOM 864 O O . ALA A 1 112 ? 2.847 18.618 23.209 1.00 56.22 112 ALA A O 1
ATOM 865 N N . THR A 1 113 ? 1.479 19.625 24.678 1.00 60.62 113 THR A N 1
ATOM 866 C CA . THR A 1 113 ? 0.323 19.653 23.767 1.00 60.62 113 THR A CA 1
ATOM 867 C C . THR A 1 113 ? 0.529 20.633 22.615 1.00 60.62 113 THR A C 1
ATOM 869 O O . THR A 1 113 ? 0.220 20.285 21.476 1.00 60.62 113 THR A O 1
ATOM 872 N N . HIS A 1 114 ? 1.145 21.795 22.855 1.00 58.53 114 HIS A N 1
ATOM 873 C CA . HIS A 1 114 ? 1.551 22.719 21.795 1.00 58.53 114 HIS A CA 1
ATOM 874 C C . HIS A 1 114 ? 2.622 22.123 20.881 1.00 58.53 114 HIS A C 1
ATOM 876 O O . HIS A 1 114 ? 2.496 22.260 19.670 1.00 58.53 114 HIS A O 1
ATOM 882 N N . GLN A 1 115 ? 3.646 21.442 21.406 1.00 56.31 115 GLN A N 1
ATOM 883 C CA . GLN A 1 115 ? 4.671 20.794 20.576 1.00 56.31 115 GLN A CA 1
ATOM 884 C C . GLN A 1 115 ? 4.080 19.683 19.709 1.00 56.31 115 GLN A C 1
ATOM 886 O O . GLN A 1 115 ? 4.396 19.612 18.524 1.00 56.31 115 GLN A O 1
ATOM 891 N N . TYR A 1 116 ? 3.189 18.857 20.259 1.00 58.72 116 TYR A N 1
ATOM 892 C CA . TYR A 1 116 ? 2.510 17.810 19.497 1.00 58.72 116 TYR A CA 1
ATOM 893 C C . TYR A 1 116 ? 1.569 18.392 18.431 1.00 58.72 116 TYR A C 1
ATOM 895 O O . TYR A 1 116 ? 1.577 17.954 17.279 1.00 58.72 116 TYR A O 1
ATOM 903 N N . ALA A 1 117 ? 0.802 19.429 18.779 1.00 63.19 117 ALA A N 1
ATOM 904 C CA . ALA A 1 117 ? -0.066 20.130 17.839 1.00 63.19 117 ALA A CA 1
ATOM 905 C C . ALA A 1 117 ? 0.731 20.843 16.736 1.00 63.19 117 ALA A C 1
ATOM 907 O O . ALA A 1 117 ? 0.311 20.833 15.580 1.00 63.19 117 ALA A O 1
ATOM 908 N N . TRP A 1 118 ? 1.892 21.416 17.065 1.00 61.91 118 TRP A N 1
ATOM 909 C CA . TRP A 1 118 ? 2.785 22.071 16.111 1.00 61.91 118 TRP A CA 1
ATOM 910 C C . TRP A 1 118 ? 3.461 21.058 15.183 1.00 61.91 118 TRP A C 1
ATOM 912 O O . TRP A 1 118 ? 3.482 21.291 13.982 1.00 61.91 118 TRP A O 1
ATOM 922 N N . LEU A 1 119 ? 3.909 19.902 15.692 1.00 65.44 119 LEU A N 1
ATOM 923 C CA . LEU A 1 119 ? 4.417 18.785 14.880 1.00 65.44 119 LEU A CA 1
ATOM 924 C C . LEU A 1 119 ? 3.358 18.280 13.891 1.00 65.44 119 LEU A C 1
ATOM 926 O O . LEU A 1 119 ? 3.589 18.327 12.683 1.00 65.44 119 LEU A O 1
ATOM 930 N N . LYS A 1 120 ? 2.150 17.926 14.366 1.00 65.19 120 LYS A N 1
ATOM 931 C CA . LYS A 1 120 ? 1.042 17.553 13.463 1.00 65.19 120 LYS A CA 1
ATOM 932 C C . LYS A 1 120 ? 0.682 18.697 12.504 1.00 65.19 120 LYS A C 1
ATOM 934 O O . LYS A 1 120 ? 0.243 18.434 11.391 1.00 65.19 120 LYS A O 1
ATOM 939 N N . SER A 1 121 ? 0.832 19.965 12.897 1.00 65.25 121 SER A N 1
ATOM 940 C CA . SER A 1 121 ? 0.550 21.115 12.023 1.00 65.25 121 SER A CA 1
ATOM 941 C C . SER A 1 121 ? 1.646 21.390 10.990 1.00 65.25 121 SER A C 1
ATOM 943 O O . SER A 1 121 ? 1.327 21.893 9.916 1.00 65.25 121 SER A O 1
ATOM 945 N N . ALA A 1 122 ? 2.904 21.073 11.287 1.00 63.66 122 ALA A N 1
ATOM 946 C CA . ALA A 1 122 ? 4.043 21.252 10.392 1.00 63.66 122 ALA A CA 1
ATOM 947 C C . ALA A 1 122 ? 4.107 20.157 9.314 1.00 63.66 122 ALA A C 1
ATOM 949 O O . ALA A 1 122 ? 4.543 20.419 8.197 1.00 63.66 122 ALA A O 1
ATOM 950 N N . GLU A 1 123 ? 3.604 18.957 9.609 1.00 62.81 123 GLU A N 1
ATOM 951 C CA . GLU A 1 123 ? 3.513 17.854 8.644 1.00 62.81 123 GLU A CA 1
ATOM 952 C C . GLU A 1 123 ? 2.301 17.980 7.706 1.00 62.81 123 GLU A C 1
ATOM 954 O O . GLU A 1 123 ? 2.354 17.565 6.548 1.00 62.81 123 GLU A O 1
ATOM 959 N N . LYS A 1 124 ? 1.208 18.604 8.166 1.00 59.41 124 LYS A N 1
ATOM 960 C CA . LYS A 1 124 ? -0.008 18.834 7.363 1.00 59.41 124 LYS A CA 1
ATOM 961 C C . LYS A 1 124 ? 0.239 19.434 5.973 1.00 59.41 124 LYS A C 1
ATOM 963 O O . LYS A 1 124 ? -0.348 18.896 5.040 1.00 59.41 124 LYS A O 1
ATOM 968 N N . PRO A 1 125 ? 1.049 20.493 5.776 1.00 59.75 125 PRO A N 1
ATOM 969 C CA . PRO A 1 125 ? 1.302 21.045 4.443 1.00 59.75 125 PRO A CA 1
ATOM 970 C C . PRO A 1 125 ? 2.085 20.090 3.532 1.00 59.75 125 PRO A C 1
ATOM 972 O O . PRO A 1 125 ? 1.778 20.024 2.346 1.00 59.75 125 PRO A O 1
ATOM 975 N N . PHE A 1 126 ? 3.024 19.304 4.071 1.00 63.91 126 PHE A N 1
ATOM 976 C CA . PHE A 1 126 ? 3.734 18.271 3.307 1.00 63.91 126 PHE A CA 1
ATOM 977 C C . PHE A 1 126 ? 2.757 17.202 2.803 1.00 63.91 126 PHE A C 1
ATOM 979 O O . PHE A 1 126 ? 2.668 16.943 1.605 1.00 63.91 126 PHE A O 1
ATOM 986 N N . TRP A 1 127 ? 1.923 16.671 3.698 1.00 57.78 127 TRP A N 1
ATOM 987 C CA . TRP A 1 127 ? 0.910 15.681 3.335 1.00 57.78 127 TRP A CA 1
ATOM 988 C C . TRP A 1 127 ? -0.236 16.264 2.505 1.00 57.78 127 TRP A C 1
ATOM 990 O O . TRP A 1 127 ? -0.875 15.547 1.747 1.00 57.78 127 TRP A O 1
ATOM 1000 N N . SER A 1 128 ? -0.543 17.552 2.640 1.00 59.50 128 SER A N 1
ATOM 1001 C CA . SER A 1 128 ? -1.552 18.230 1.818 1.00 59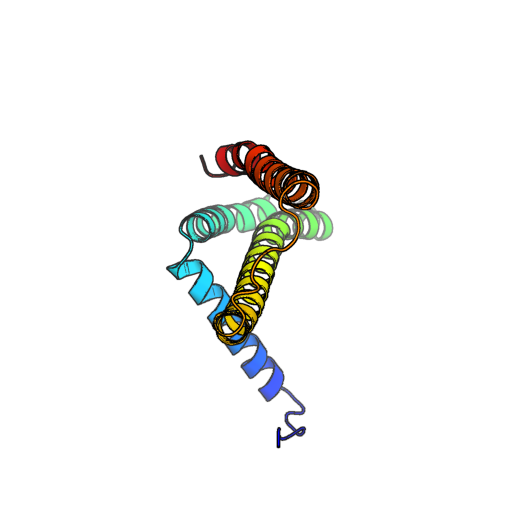.50 128 SER A CA 1
ATOM 1002 C C . SER A 1 128 ? -1.061 18.477 0.394 1.00 59.50 128 SER A C 1
ATOM 1004 O O . SER A 1 128 ? -1.879 18.468 -0.513 1.00 59.50 128 SER A O 1
ATOM 1006 N N . ALA A 1 129 ? 0.242 18.685 0.190 1.00 58.22 129 ALA A N 1
ATOM 1007 C CA . ALA A 1 129 ? 0.837 18.832 -1.137 1.00 58.22 129 ALA A CA 1
ATOM 1008 C C . ALA A 1 129 ? 0.930 17.495 -1.892 1.00 58.22 129 ALA A C 1
ATOM 1010 O O . ALA A 1 129 ? 0.914 17.481 -3.116 1.00 58.22 129 ALA A O 1
ATOM 1011 N N . ILE A 1 130 ? 1.006 16.379 -1.161 1.00 54.84 130 ILE A N 1
ATOM 1012 C CA . ILE A 1 130 ? 0.970 15.020 -1.722 1.00 54.84 130 ILE A CA 1
ATOM 1013 C C . ILE A 1 130 ? -0.473 14.561 -2.017 1.00 54.84 130 ILE A C 1
ATOM 1015 O O . ILE A 1 130 ? -0.684 13.784 -2.940 1.00 54.84 130 ILE A O 1
ATOM 1019 N N . ARG A 1 131 ? -1.465 15.046 -1.255 1.00 52.34 131 ARG A N 1
ATOM 1020 C CA . ARG A 1 131 ? -2.901 14.709 -1.387 1.00 52.34 131 ARG A CA 1
ATOM 1021 C C . ARG A 1 131 ? -3.709 15.690 -2.260 1.00 52.34 131 ARG A C 1
ATOM 1023 O O . ARG A 1 131 ? -4.937 15.651 -2.215 1.00 52.34 131 ARG A O 1
ATOM 1030 N N . GLY A 1 132 ? -3.033 16.608 -2.957 1.00 38.22 132 GLY A N 1
ATOM 1031 C CA . GLY A 1 132 ? -3.641 17.611 -3.843 1.00 38.22 132 GLY A CA 1
ATOM 1032 C C . GLY A 1 132 ? -3.930 17.077 -5.236 1.00 38.22 132 GLY A C 1
ATOM 1033 O O . GLY A 1 132 ? -3.057 16.363 -5.774 1.00 38.22 132 GLY A O 1
#

Secondary structure (DSSP, 8-state):
-------SHHHHHHHHHHHHHHHHHHHHH-HHHHHHHHHHHHHHHHHHHH-SSHHHHHHHHHHHHHHHHHHHHHHHHHHHHHHHHHHHHHHHTT-----S--SSHHHHHHHHHHHHHHHHHHHHHHHHHH--

pLDDT: mean 74.33, std 18.75, range [37.0, 97.69]

Sequence (132 aa):
MANHNAKGWRRIVKAFGYSMKGFKACWELEEAFRQEVIVLVPLIPIGILLGSTPSERAMLVGSLLMVPIVELLNSAIEANVDRVGLERHELSKGMEVQPHEPERAGLTASNATHQYAWLKSAEKPFWSAIRG

Foldseek 3Di:
DDDPPPPDPSVVVVVVVVVVVLVVCCCVPPPLLVVLVVVLVVQLVVLCVPDPDPVSSCVSNVVSVVVSVVVSVVVVVVVVVVVVVVVVVVVCVPDPDDDDDDDPPCVVVVVVVVVVVVVVVVCVVVVVVVSD

Radius of gyration: 21.95 Å; chains: 1; bounding box: 31×53×63 Å